Protein AF-A0A2N9LYS6-F1 (afdb_monomer)

Structure (mmCIF, N/CA/C/O backbone):
data_AF-A0A2N9LYS6-F1
#
_entry.id   AF-A0A2N9LYS6-F1
#
loop_
_atom_site.group_PDB
_atom_site.id
_atom_site.type_symbol
_atom_site.label_atom_id
_atom_site.label_alt_id
_atom_site.label_comp_id
_atom_site.label_asym_id
_atom_sit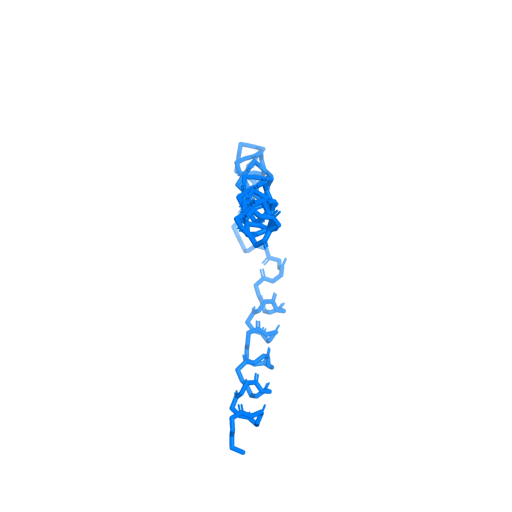e.label_entity_id
_atom_site.label_seq_id
_atom_site.pdbx_PDB_ins_code
_atom_site.Cartn_x
_atom_site.Cartn_y
_atom_site.Cartn_z
_atom_site.occupancy
_atom_site.B_iso_or_equiv
_atom_site.auth_seq_id
_atom_site.auth_comp_id
_atom_site.auth_asym_id
_atom_site.auth_atom_id
_atom_site.pdbx_PDB_model_num
ATOM 1 N N . MET A 1 1 ? -9.265 -9.367 -25.089 1.00 61.12 1 MET A N 1
ATOM 2 C CA . MET A 1 1 ? -9.000 -10.624 -24.350 1.00 61.12 1 MET A CA 1
ATOM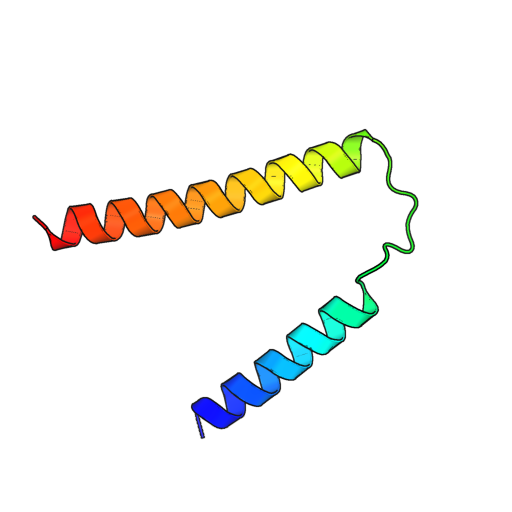 3 C C . MET A 1 1 ? -8.258 -10.405 -23.030 1.00 61.12 1 MET A C 1
ATOM 5 O O . MET A 1 1 ? -8.916 -10.394 -22.003 1.00 61.12 1 MET A O 1
ATOM 9 N N . ILE A 1 2 ? -6.933 -10.188 -23.003 1.00 69.88 2 ILE A N 1
ATOM 10 C CA . ILE A 1 2 ? -6.181 -10.053 -21.731 1.00 69.88 2 ILE A CA 1
ATOM 11 C C . ILE A 1 2 ? -6.552 -8.767 -20.965 1.00 69.88 2 ILE A C 1
ATOM 13 O O . ILE A 1 2 ? -6.811 -8.808 -19.767 1.00 69.88 2 ILE A O 1
ATOM 17 N N . SER A 1 3 ? -6.646 -7.631 -21.659 1.00 75.62 3 SER A N 1
ATOM 18 C CA . SER A 1 3 ? -7.042 -6.341 -21.070 1.00 75.62 3 SER A CA 1
ATOM 19 C C . SER A 1 3 ? -8.471 -6.337 -20.517 1.00 75.62 3 SER A C 1
ATOM 21 O O . SER A 1 3 ? -8.711 -5.780 -19.453 1.00 75.62 3 SER A O 1
ATOM 23 N N . GLU A 1 4 ? -9.410 -6.987 -21.206 1.00 78.69 4 GLU A N 1
ATOM 24 C CA . GLU A 1 4 ? -10.810 -7.115 -20.771 1.00 78.69 4 GLU A CA 1
ATOM 25 C C . GLU A 1 4 ? -10.935 -8.001 -19.529 1.00 78.69 4 GLU A C 1
ATOM 27 O O . GLU A 1 4 ? -11.653 -7.655 -18.591 1.00 78.69 4 GLU A O 1
ATOM 32 N N . PHE A 1 5 ? 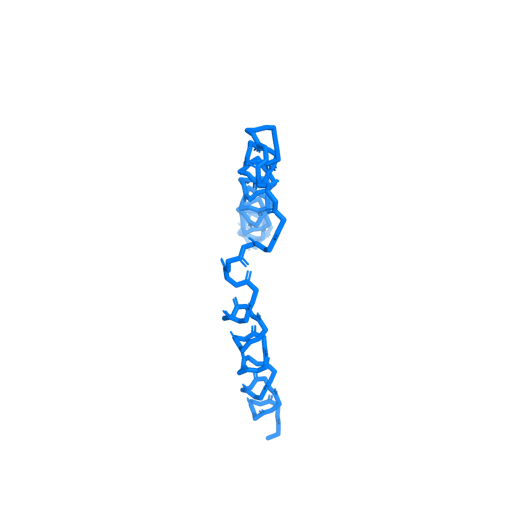-10.177 -9.101 -19.478 1.00 77.81 5 PHE A N 1
ATOM 33 C CA . PHE A 1 5 ? -10.086 -9.947 -18.292 1.00 77.81 5 PHE A CA 1
ATOM 34 C C . PHE A 1 5 ? -9.540 -9.159 -17.093 1.00 77.81 5 PHE A C 1
ATOM 36 O O . PHE A 1 5 ? -10.167 -9.142 -16.034 1.00 77.81 5 PHE A O 1
ATOM 43 N N . PHE A 1 6 ? -8.438 -8.422 -17.266 1.00 81.44 6 PHE A N 1
ATOM 44 C CA . PHE A 1 6 ? -7.898 -7.565 -16.206 1.00 81.44 6 PHE A CA 1
ATOM 45 C C . PHE A 1 6 ? -8.844 -6.425 -15.806 1.00 81.44 6 PHE A C 1
ATOM 47 O O . PHE A 1 6 ? -8.926 -6.112 -14.621 1.00 81.44 6 PHE A O 1
ATOM 54 N N . GLY A 1 7 ? -9.593 -5.848 -16.750 1.00 84.19 7 GLY A N 1
ATOM 55 C CA . GLY A 1 7 ? -10.634 -4.857 -16.467 1.00 84.19 7 GLY A CA 1
ATOM 56 C C . GLY A 1 7 ? -11.742 -5.424 -15.579 1.00 84.19 7 GLY A C 1
ATOM 57 O O . GLY A 1 7 ? -12.023 -4.875 -14.516 1.00 84.19 7 GLY A O 1
ATOM 58 N N . SER A 1 8 ? -12.296 -6.582 -15.950 1.00 86.94 8 SER A N 1
ATOM 59 C CA . SER A 1 8 ? -13.334 -7.258 -15.157 1.00 86.94 8 SER A CA 1
ATOM 60 C C . SER A 1 8 ? -12.847 -7.681 -13.763 1.00 86.94 8 SER A C 1
ATOM 62 O O . SER A 1 8 ? -13.572 -7.530 -12.778 1.00 86.94 8 SER A O 1
ATOM 64 N N . ALA A 1 9 ? -11.598 -8.146 -13.652 1.00 87.56 9 ALA A N 1
ATOM 65 C CA . ALA A 1 9 ? -10.989 -8.498 -12.374 1.00 87.56 9 ALA A CA 1
ATOM 66 C C . ALA A 1 9 ? -10.769 -7.258 -11.496 1.00 87.56 9 ALA A C 1
ATOM 68 O O . ALA A 1 9 ? -11.020 -7.299 -10.291 1.00 87.56 9 ALA A O 1
ATOM 69 N N . TRP A 1 10 ? -10.344 -6.142 -12.093 1.00 90.62 10 TRP A N 1
ATOM 70 C CA . TRP A 1 10 ? -10.174 -4.874 -11.390 1.00 90.62 10 TRP A CA 1
ATOM 71 C C . TRP A 1 10 ? -11.495 -4.353 -10.825 1.00 90.62 10 TRP A C 1
ATOM 73 O O . TRP A 1 10 ? -11.554 -3.963 -9.656 1.00 90.62 10 TRP A O 1
ATOM 83 N N . ASP A 1 11 ? -12.566 -4.402 -11.615 1.00 91.50 11 ASP A N 1
ATOM 84 C CA . ASP A 1 11 ? -13.894 -3.993 -11.164 1.00 91.50 11 ASP A CA 1
ATOM 85 C C . ASP A 1 11 ? -14.422 -4.890 -10.038 1.00 91.50 11 ASP A C 1
ATOM 87 O O . ASP A 1 11 ? -14.940 -4.373 -9.044 1.00 91.50 11 ASP A O 1
ATOM 91 N N . ALA A 1 12 ? -14.212 -6.207 -10.124 1.00 91.75 12 ALA A N 1
ATOM 92 C CA . ALA A 1 12 ? -14.579 -7.145 -9.063 1.00 91.75 12 ALA A CA 1
ATOM 93 C C . ALA A 1 12 ? -13.809 -6.876 -7.757 1.00 91.75 12 ALA A C 1
ATOM 95 O O . ALA A 1 12 ? -14.406 -6.790 -6.681 1.00 91.75 12 ALA A O 1
ATOM 96 N N . VAL A 1 13 ? -12.489 -6.674 -7.836 1.00 90.75 13 VAL A N 1
ATOM 97 C CA . VAL A 1 13 ? -11.660 -6.319 -6.670 1.00 90.75 13 VAL A CA 1
ATOM 98 C C . VAL A 1 13 ? -12.105 -4.983 -6.074 1.00 90.75 13 VAL A C 1
ATOM 100 O O . VAL A 1 13 ? -12.184 -4.839 -4.848 1.00 90.75 13 VAL A O 1
ATOM 103 N N . ARG A 1 14 ? -12.430 -4.000 -6.920 1.00 91.69 14 ARG A N 1
ATOM 104 C CA . ARG A 1 14 ? -12.931 -2.695 -6.478 1.00 91.69 14 ARG A CA 1
ATOM 105 C C . ARG A 1 14 ? -14.262 -2.825 -5.746 1.00 91.69 14 ARG A C 1
ATOM 107 O O . ARG A 1 14 ? -14.436 -2.168 -4.717 1.00 91.69 14 ARG A O 1
ATOM 114 N N . ASP A 1 15 ? -15.174 -3.651 -6.245 1.00 94.44 15 ASP A N 1
ATOM 115 C CA . ASP A 1 15 ? -16.480 -3.864 -5.624 1.00 94.44 15 ASP A CA 1
ATOM 116 C C . ASP A 1 15 ? -16.356 -4.547 -4.254 1.00 94.44 15 ASP A C 1
ATOM 118 O O . ASP A 1 15 ? -16.897 -4.055 -3.259 1.00 94.44 15 ASP A O 1
ATOM 122 N N . ILE A 1 16 ? -15.522 -5.588 -4.160 1.00 89.94 16 ILE A N 1
ATOM 123 C CA . ILE A 1 16 ? -15.191 -6.252 -2.891 1.00 89.94 16 ILE A CA 1
ATOM 124 C C . ILE A 1 16 ? -14.633 -5.232 -1.890 1.00 89.94 16 ILE A C 1
ATOM 126 O O . ILE A 1 16 ? -15.154 -5.089 -0.781 1.00 89.94 16 ILE A O 1
ATOM 130 N N . ASN A 1 17 ? -13.623 -4.455 -2.286 1.00 90.19 17 ASN A N 1
ATOM 131 C CA . ASN A 1 17 ? -13.027 -3.446 -1.408 1.00 90.19 17 ASN A CA 1
ATOM 132 C C . ASN A 1 17 ? -14.034 -2.377 -0.971 1.00 90.19 17 ASN A C 1
ATOM 134 O O . ASN A 1 17 ? -13.973 -1.891 0.160 1.00 90.19 17 ASN A O 1
ATOM 138 N N . ARG A 1 18 ? -14.980 -2.011 -1.840 1.00 91.12 18 ARG A N 1
ATOM 139 C CA . ARG A 1 18 ? -16.041 -1.060 -1.502 1.00 91.12 18 ARG A CA 1
ATOM 140 C C . ARG A 1 18 ? -16.991 -1.645 -0.460 1.00 91.12 18 ARG A C 1
ATOM 142 O O . ARG A 1 18 ? -17.338 -0.939 0.489 1.00 91.12 18 ARG A O 1
ATOM 149 N N . ARG A 1 19 ? -17.355 -2.922 -0.600 1.00 88.94 19 ARG A N 1
ATOM 150 C CA . ARG A 1 19 ? -18.249 -3.643 0.316 1.00 88.94 19 ARG A CA 1
ATOM 151 C C . ARG A 1 19 ? -17.649 -3.819 1.711 1.00 88.94 19 ARG A C 1
ATOM 153 O O . ARG A 1 19 ? -18.357 -3.641 2.695 1.00 88.94 19 ARG A O 1
ATOM 160 N N . TYR A 1 20 ? -16.347 -4.087 1.802 1.00 85.62 20 TYR A N 1
ATOM 161 C CA . TYR A 1 20 ? -15.635 -4.291 3.073 1.00 85.62 20 TYR A CA 1
ATOM 162 C C . TYR A 1 20 ? -14.893 -3.045 3.581 1.00 85.62 20 TYR A C 1
ATOM 164 O O . TYR A 1 20 ? -14.100 -3.128 4.519 1.00 85.62 20 TYR A O 1
ATOM 172 N N . LYS A 1 21 ? -15.163 -1.864 3.004 1.00 84.38 21 LYS A N 1
ATOM 173 C CA . LYS A 1 21 ? -14.503 -0.602 3.383 1.00 84.38 21 LYS A CA 1
ATOM 174 C C . LYS A 1 21 ? -14.695 -0.249 4.861 1.00 84.38 21 LYS A C 1
ATOM 176 O O . LYS A 1 21 ? -13.828 0.390 5.455 1.00 84.38 21 LYS A O 1
ATOM 181 N N . ARG A 1 22 ? -15.841 -0.611 5.445 1.00 83.94 22 ARG A N 1
ATOM 182 C CA . ARG A 1 22 ? -16.108 -0.435 6.876 1.00 83.94 22 ARG A CA 1
ATOM 183 C C . ARG A 1 22 ? -16.024 -1.798 7.565 1.00 83.94 22 ARG A C 1
ATOM 185 O O . ARG A 1 22 ? -16.809 -2.677 7.222 1.00 83.94 22 ARG A O 1
ATOM 192 N N . PRO A 1 23 ? -15.103 -1.989 8.521 1.00 81.25 23 PRO A N 1
ATOM 193 C CA . PRO A 1 23 ? -15.021 -3.241 9.256 1.00 81.25 23 PRO A CA 1
ATOM 194 C C . PRO A 1 23 ? -16.294 -3.426 10.088 1.00 81.25 23 PRO A C 1
ATOM 196 O O . PRO A 1 23 ? -16.653 -2.562 10.885 1.00 81.25 23 PRO A O 1
ATOM 199 N N . HIS A 1 24 ? -16.976 -4.558 9.908 1.00 80.62 24 HIS A N 1
ATOM 200 C CA . HIS A 1 24 ? -18.133 -4.932 10.732 1.00 80.62 24 HIS A CA 1
ATOM 201 C C . HIS A 1 24 ? -17.728 -5.366 12.153 1.00 80.62 24 HIS A C 1
ATOM 203 O O . HIS A 1 24 ? -18.569 -5.445 13.042 1.00 80.62 24 HIS A O 1
ATOM 209 N N . ILE A 1 25 ? -16.439 -5.645 12.369 1.00 79.94 25 ILE A N 1
ATOM 210 C CA . ILE A 1 25 ? -15.870 -6.065 13.651 1.00 79.94 25 ILE A CA 1
ATOM 211 C C . ILE A 1 25 ? -15.260 -4.847 14.349 1.00 79.94 25 ILE A C 1
ATOM 213 O O . ILE A 1 25 ? -14.613 -4.008 13.717 1.00 79.94 25 ILE A O 1
ATOM 217 N N . LYS A 1 26 ? -15.447 -4.760 15.671 1.00 82.56 26 LYS A N 1
ATOM 218 C CA . LYS A 1 26 ? -14.900 -3.684 16.501 1.00 82.56 26 LYS A CA 1
ATOM 219 C C . LYS A 1 26 ? -13.368 -3.706 16.431 1.00 82.56 26 LYS A C 1
ATOM 221 O O . LYS A 1 26 ? -12.729 -4.649 16.889 1.00 82.56 26 LYS A O 1
ATOM 226 N N . MET A 1 27 ? -12.787 -2.661 15.849 1.00 88.00 27 MET A N 1
ATOM 227 C CA . MET A 1 27 ? -11.338 -2.477 15.781 1.00 88.00 27 MET A CA 1
ATOM 228 C C . MET A 1 27 ? -10.801 -2.158 17.179 1.00 88.00 27 MET A C 1
ATOM 230 O O . MET A 1 27 ? -11.161 -1.136 17.763 1.00 88.00 27 MET A O 1
ATOM 234 N N . THR A 1 28 ? -9.939 -3.018 17.721 1.00 93.19 28 THR A N 1
ATOM 235 C CA . THR A 1 28 ? -9.169 -2.678 18.923 1.00 93.19 28 THR A CA 1
ATOM 236 C C . THR A 1 28 ? -7.940 -1.848 18.532 1.00 93.19 28 THR A C 1
ATOM 238 O O . THR A 1 28 ? -7.460 -1.961 17.398 1.00 93.19 28 THR A O 1
ATOM 241 N N . PRO A 1 29 ? -7.385 -1.032 19.446 1.00 91.94 29 PRO A N 1
ATOM 242 C CA . PRO A 1 29 ? -6.167 -0.265 19.174 1.00 91.94 29 PRO A CA 1
ATOM 243 C C . PRO A 1 29 ? -4.993 -1.138 18.703 1.00 91.94 29 PRO A C 1
ATOM 245 O O . PRO A 1 29 ? -4.247 -0.741 17.811 1.00 91.94 29 PRO A O 1
ATOM 248 N N . ALA A 1 30 ? -4.873 -2.357 19.240 1.00 93.62 30 ALA A N 1
ATOM 249 C CA . ALA A 1 30 ? -3.853 -3.318 18.831 1.00 93.62 30 ALA A CA 1
ATOM 250 C C . ALA A 1 30 ? -4.022 -3.755 17.367 1.00 93.62 30 ALA A C 1
ATOM 252 O O . ALA A 1 30 ? -3.057 -3.741 16.610 1.00 93.62 30 ALA A O 1
ATOM 253 N N . VAL A 1 31 ? -5.248 -4.077 16.937 1.00 90.81 31 VAL A N 1
ATOM 254 C CA . VAL A 1 31 ? -5.529 -4.488 15.550 1.00 90.81 31 VAL A CA 1
ATOM 255 C C . VAL A 1 31 ? -5.245 -3.349 14.571 1.00 90.81 31 VAL A C 1
ATOM 257 O O . VAL A 1 31 ? -4.650 -3.584 13.522 1.00 90.81 31 VAL A O 1
ATOM 260 N N . LEU A 1 32 ? -5.609 -2.112 14.925 1.00 90.69 32 LEU A N 1
ATOM 261 C CA . LEU A 1 32 ? -5.287 -0.918 14.135 1.00 90.69 32 LEU A CA 1
ATOM 262 C C . LEU A 1 32 ? -3.774 -0.744 13.960 1.00 90.69 32 LEU A C 1
ATOM 264 O O . LEU A 1 32 ? -3.311 -0.507 12.843 1.00 90.69 32 LEU A O 1
ATOM 268 N N . PHE A 1 33 ? -3.009 -0.908 15.042 1.00 95.69 33 PHE A N 1
ATOM 269 C CA . PHE A 1 33 ? -1.551 -0.841 14.996 1.00 95.69 33 PHE A CA 1
ATOM 270 C C . PHE A 1 33 ? -0.956 -1.957 14.129 1.00 95.69 33 PHE A C 1
ATOM 272 O O . PHE A 1 33 ? -0.154 -1.676 13.239 1.00 95.69 33 PHE A O 1
ATOM 279 N N . SER A 1 34 ? -1.391 -3.206 14.321 1.00 95.50 34 SER A N 1
ATOM 280 C CA . SER A 1 34 ? -0.941 -4.346 13.515 1.00 95.50 34 SER A CA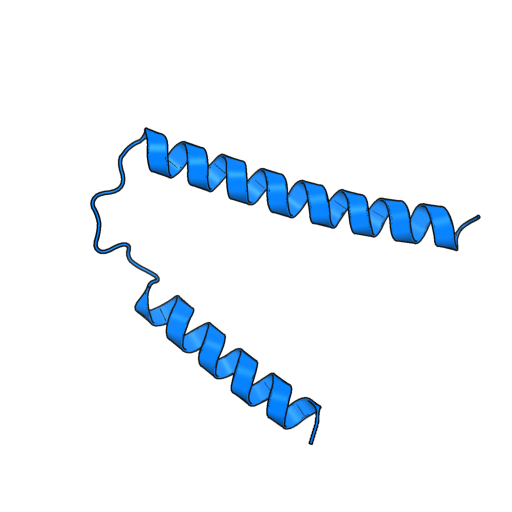 1
ATOM 281 C C . SER A 1 34 ? -1.256 -4.165 12.030 1.00 95.50 34 SER A C 1
ATOM 283 O O . SER A 1 34 ? -0.399 -4.445 11.195 1.00 95.50 34 SER A O 1
ATOM 285 N N . LEU A 1 35 ? -2.442 -3.649 11.681 1.00 92.62 35 LEU A N 1
ATOM 286 C CA . LEU A 1 35 ? -2.785 -3.318 10.293 1.00 92.62 35 LEU A CA 1
ATOM 287 C C . LEU A 1 35 ? -1.885 -2.212 9.730 1.00 92.62 35 LEU A C 1
ATOM 289 O O . LEU A 1 35 ? -1.457 -2.300 8.578 1.00 92.62 35 LEU A O 1
ATOM 293 N N . GLY A 1 36 ? -1.595 -1.181 10.526 1.00 95.12 36 GLY A N 1
ATOM 294 C CA . GLY A 1 36 ? -0.677 -0.109 10.145 1.00 95.12 36 GLY A CA 1
ATOM 295 C C . GLY A 1 36 ? 0.729 -0.635 9.857 1.00 95.12 36 GLY A C 1
ATOM 296 O O . GLY A 1 36 ? 1.289 -0.355 8.796 1.00 95.12 36 GLY A O 1
ATOM 297 N N . LEU A 1 37 ? 1.25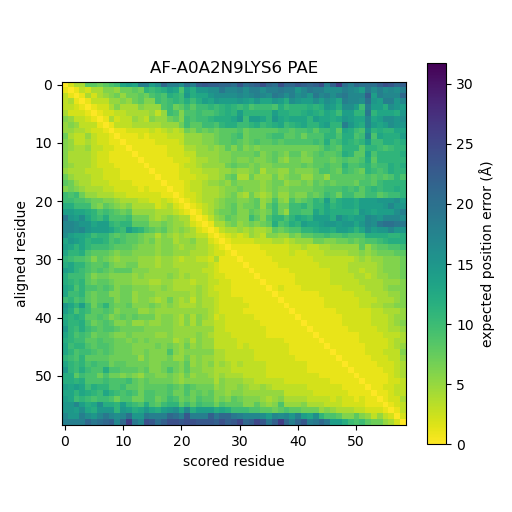9 -1.463 10.759 1.00 97.44 37 LEU A N 1
ATOM 298 C CA . LEU A 1 37 ? 2.568 -2.094 10.613 1.00 97.44 37 LEU A CA 1
ATOM 299 C C . LEU A 1 37 ? 2.614 -3.023 9.396 1.00 97.44 37 LEU A C 1
ATOM 301 O O . LEU A 1 37 ? 3.558 -2.956 8.612 1.00 97.44 37 LEU A O 1
ATOM 305 N N . LEU A 1 38 ? 1.577 -3.843 9.197 1.00 96.38 38 LEU A N 1
ATOM 306 C CA . LEU A 1 38 ? 1.469 -4.723 8.036 1.00 96.38 38 LEU A CA 1
ATOM 307 C C . LEU A 1 38 ? 1.490 -3.919 6.732 1.00 96.38 38 LEU A C 1
ATOM 309 O O . LEU A 1 38 ? 2.204 -4.268 5.794 1.00 96.38 38 LEU A O 1
ATOM 313 N N . ARG A 1 39 ? 0.745 -2.812 6.672 1.00 95.62 39 ARG A N 1
ATOM 314 C CA . ARG A 1 39 ? 0.721 -1.944 5.491 1.00 95.62 39 ARG A CA 1
ATOM 315 C C . ARG A 1 39 ? 2.088 -1.320 5.219 1.00 95.62 39 ARG A C 1
ATOM 317 O O . ARG A 1 39 ? 2.512 -1.289 4.066 1.00 95.62 39 ARG A O 1
ATOM 324 N N . PHE A 1 40 ? 2.779 -0.858 6.259 1.00 98.12 40 PHE A N 1
ATOM 325 C CA . PHE A 1 40 ? 4.139 -0.335 6.136 1.00 98.12 40 PHE A CA 1
ATOM 326 C C . PHE A 1 40 ? 5.114 -1.406 5.636 1.00 98.12 40 PHE A C 1
ATOM 328 O O . PHE A 1 40 ? 5.862 -1.163 4.693 1.00 98.12 40 PHE A O 1
ATOM 335 N N . TYR A 1 41 ? 5.054 -2.609 6.208 1.00 97.56 41 TYR A N 1
ATOM 336 C CA . TYR A 1 41 ? 5.883 -3.742 5.807 1.00 97.56 41 TYR A CA 1
ATOM 337 C C . TYR A 1 41 ? 5.697 -4.104 4.327 1.00 97.56 41 TYR A C 1
ATOM 339 O O . TYR A 1 41 ? 6.678 -4.284 3.607 1.00 97.56 41 TYR A O 1
ATOM 347 N N . LEU A 1 42 ? 4.451 -4.145 3.846 1.00 97.56 42 LEU A N 1
ATOM 348 C CA . LEU A 1 42 ? 4.162 -4.421 2.437 1.00 97.56 42 LEU A CA 1
ATOM 349 C C . LEU A 1 42 ? 4.734 -3.339 1.509 1.00 97.56 42 LEU A C 1
ATOM 351 O O . LEU A 1 42 ? 5.347 -3.669 0.495 1.00 97.56 42 LEU A O 1
ATOM 355 N N . LEU A 1 43 ? 4.587 -2.058 1.860 1.00 97.44 43 LEU A N 1
ATOM 356 C CA . LEU A 1 43 ? 5.177 -0.958 1.086 1.00 97.44 43 LEU A CA 1
ATOM 357 C C . LEU A 1 43 ? 6.706 -1.030 1.074 1.00 97.44 43 LEU A C 1
ATOM 359 O O . LEU A 1 43 ? 7.325 -0.829 0.029 1.00 97.44 43 LEU A O 1
ATOM 363 N N . PHE A 1 44 ? 7.308 -1.362 2.214 1.00 98.00 44 PHE A N 1
ATOM 364 C CA . PHE A 1 44 ? 8.748 -1.540 2.338 1.00 98.00 44 PHE A CA 1
ATOM 365 C C . PHE A 1 44 ? 9.260 -2.680 1.451 1.00 98.00 44 PHE A C 1
ATOM 367 O O . PHE A 1 44 ? 10.228 -2.492 0.717 1.00 98.00 44 PHE A O 1
ATOM 374 N N . LEU A 1 45 ? 8.580 -3.832 1.445 1.00 97.94 45 LEU A N 1
ATOM 375 C CA . LEU A 1 45 ? 8.917 -4.953 0.564 1.00 97.94 45 LEU A CA 1
ATOM 376 C C . LEU A 1 45 ? 8.842 -4.579 -0.917 1.00 97.94 45 LEU A C 1
ATOM 378 O O . LEU A 1 45 ? 9.753 -4.910 -1.673 1.00 97.94 45 LEU A O 1
ATOM 382 N N . VAL A 1 46 ? 7.786 -3.879 -1.339 1.00 97.75 46 VAL A N 1
ATOM 383 C CA . VAL A 1 46 ? 7.667 -3.409 -2.728 1.00 97.75 46 VAL A CA 1
ATOM 384 C C . VAL A 1 46 ? 8.801 -2.438 -3.060 1.00 97.75 46 VAL A C 1
ATOM 386 O O . VAL A 1 46 ? 9.422 -2.568 -4.113 1.00 97.75 46 VAL A O 1
ATOM 389 N N . GLY A 1 47 ? 9.132 -1.518 -2.151 1.00 97.75 47 GLY A N 1
ATOM 390 C CA . GLY A 1 47 ? 10.272 -0.614 -2.304 1.00 97.75 47 GLY A CA 1
ATOM 391 C C . GLY A 1 47 ? 11.599 -1.358 -2.462 1.00 97.75 47 GLY A C 1
ATOM 392 O O . GLY A 1 47 ? 12.364 -1.056 -3.377 1.00 97.75 47 GLY A O 1
ATOM 393 N N . LEU A 1 48 ? 11.846 -2.377 -1.633 1.00 97.56 48 LEU A N 1
ATOM 394 C CA . LEU A 1 48 ? 13.021 -3.242 -1.754 1.00 97.56 48 LEU A CA 1
ATOM 395 C C . LEU A 1 48 ? 13.053 -3.992 -3.083 1.00 97.56 48 LEU A C 1
ATOM 397 O O . LEU A 1 48 ? 14.120 -4.114 -3.680 1.00 97.56 48 LEU A O 1
ATOM 401 N N . LEU A 1 49 ? 11.908 -4.491 -3.548 1.00 97.31 49 LEU A N 1
ATOM 402 C CA . LEU A 1 49 ? 11.815 -5.207 -4.814 1.00 97.31 49 LEU A CA 1
ATOM 403 C C . LEU A 1 49 ? 12.176 -4.288 -5.983 1.00 97.31 49 LEU A C 1
ATOM 405 O O . LEU A 1 49 ? 12.995 -4.661 -6.817 1.00 97.31 49 LEU A O 1
ATOM 40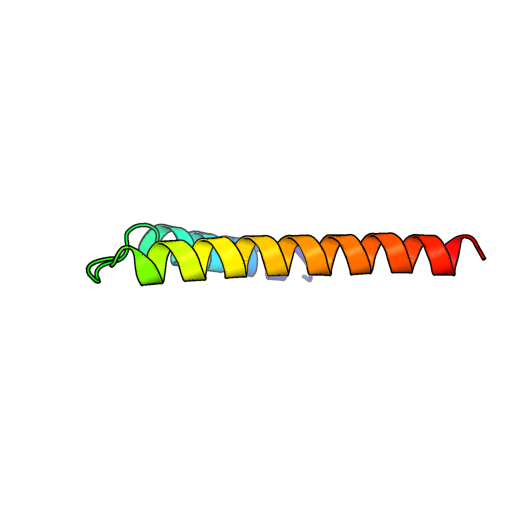9 N N . VAL A 1 50 ? 11.622 -3.075 -6.003 1.00 97.12 50 VAL A N 1
ATOM 410 C CA . VAL A 1 50 ? 11.924 -2.055 -7.016 1.00 97.12 50 VAL A CA 1
ATOM 411 C C . VAL A 1 50 ? 13.397 -1.655 -6.953 1.00 97.12 50 VAL A C 1
ATOM 413 O O . VAL A 1 50 ? 14.087 -1.686 -7.971 1.00 97.12 50 VAL A O 1
ATOM 416 N N . TRP A 1 51 ? 13.908 -1.341 -5.761 1.00 96.75 51 TRP A N 1
ATOM 417 C CA . TRP A 1 51 ? 15.312 -0.981 -5.566 1.00 96.75 51 TRP A CA 1
ATOM 418 C C . TRP A 1 51 ? 16.250 -2.089 -6.046 1.00 96.75 51 TRP A C 1
ATOM 420 O O . TRP A 1 51 ? 17.193 -1.830 -6.794 1.00 96.75 51 TRP A O 1
ATOM 430 N N . LYS A 1 52 ? 15.965 -3.340 -5.673 1.00 95.31 52 LYS A N 1
ATOM 431 C CA . LYS A 1 52 ? 16.769 -4.490 -6.079 1.00 95.31 52 LYS A CA 1
ATOM 432 C C . LYS A 1 52 ? 16.675 -4.750 -7.578 1.00 95.31 52 LYS A C 1
ATOM 434 O O . LYS A 1 52 ? 17.692 -5.063 -8.185 1.00 95.31 52 LYS A O 1
ATOM 439 N N . PHE A 1 53 ? 15.498 -4.586 -8.175 1.00 95.94 53 PHE A N 1
ATOM 440 C CA . PHE A 1 53 ? 15.311 -4.712 -9.617 1.00 95.94 53 PHE A CA 1
ATOM 441 C C . PHE A 1 53 ? 16.195 -3.717 -10.376 1.00 95.94 53 PHE A C 1
ATOM 443 O O . PHE A 1 53 ? 16.972 -4.127 -11.235 1.00 95.94 53 PHE A O 1
ATOM 450 N N . PHE A 1 54 ? 16.170 -2.437 -9.995 1.00 96.12 54 PHE A N 1
ATOM 451 C CA . PHE A 1 54 ? 17.052 -1.429 -10.590 1.00 96.12 54 PHE A CA 1
ATOM 452 C C . PHE A 1 54 ? 18.529 -1.693 -10.298 1.00 96.12 54 PHE A C 1
ATOM 454 O O . PHE A 1 54 ? 19.358 -1.546 -11.187 1.00 96.12 54 PHE A O 1
ATOM 461 N N . SER A 1 55 ? 18.872 -2.127 -9.084 1.00 93.75 55 SER A N 1
ATOM 462 C CA . SER A 1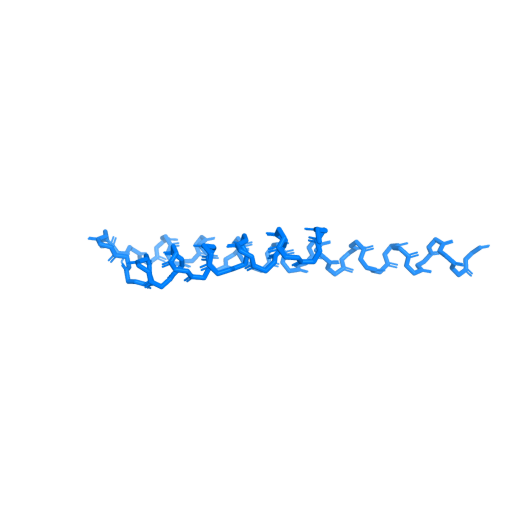 55 ? 20.256 -2.453 -8.737 1.00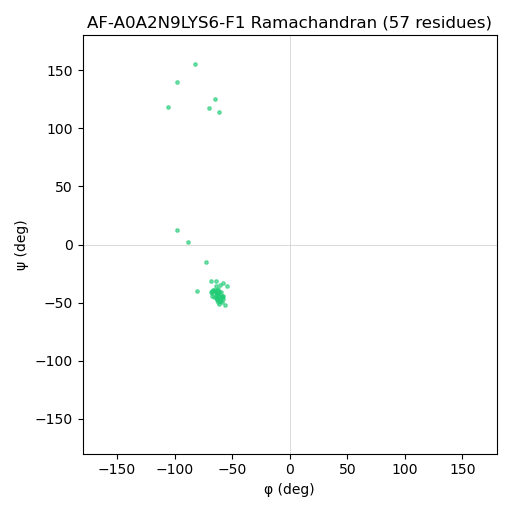 93.75 55 SER A CA 1
ATOM 463 C C . SER A 1 55 ? 20.814 -3.633 -9.535 1.00 93.75 55 SER A C 1
ATOM 465 O O . SER A 1 55 ? 22.024 -3.675 -9.735 1.00 93.75 55 SER A O 1
ATOM 467 N N . VAL A 1 56 ? 19.982 -4.601 -9.928 1.00 93.50 56 VAL A N 1
ATOM 468 C CA . VAL A 1 56 ? 20.394 -5.725 -10.781 1.00 93.50 56 VAL A CA 1
ATOM 469 C C . VAL A 1 56 ? 20.441 -5.300 -12.244 1.00 93.50 56 VAL A C 1
ATOM 471 O O . VAL A 1 56 ? 21.368 -5.682 -12.937 1.00 93.50 56 VAL A O 1
ATOM 474 N N . LEU A 1 57 ? 19.481 -4.495 -12.705 1.00 91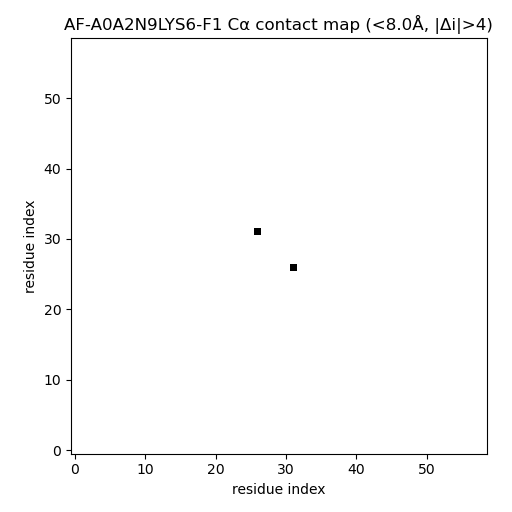.50 57 LEU A N 1
ATOM 475 C CA . LEU A 1 57 ? 19.421 -4.026 -14.092 1.00 91.50 57 LEU A CA 1
ATOM 476 C C . LEU A 1 57 ? 20.556 -3.051 -14.451 1.00 91.50 57 LEU A C 1
ATOM 478 O O . LEU A 1 57 ? 20.967 -2.986 -15.602 1.00 91.50 57 LEU A O 1
ATOM 482 N N . HIS A 1 58 ? 21.028 -2.263 -13.482 1.00 71.56 58 HIS A N 1
ATOM 483 C CA . HIS A 1 58 ? 22.087 -1.268 -13.680 1.00 71.56 58 HIS A CA 1
ATOM 484 C C . HIS A 1 58 ? 23.504 -1.843 -13.489 1.00 71.56 58 HIS A C 1
ATOM 486 O O . HIS A 1 58 ? 24.478 -1.093 -13.542 1.00 71.56 58 HIS A O 1
ATOM 492 N N . LYS A 1 59 ? 23.610 -3.148 -13.222 1.00 53.31 59 LYS A N 1
ATOM 493 C CA . LYS A 1 59 ? 24.857 -3.903 -13.072 1.00 53.31 59 LYS A CA 1
ATOM 494 C C . LYS A 1 59 ? 25.091 -4.765 -14.303 1.00 53.31 59 LYS A C 1
ATOM 496 O O . LYS A 1 59 ? 26.279 -4.931 -14.647 1.00 53.31 59 LYS A O 1
#

Mean predicted aligned error: 6.85 Å

Foldseek 3Di:
DVVVVVVVVVVVVVVVCVVPVDPPDDDDPVNVVVVVVVVVVVVVVVVVVVVVVVVVVVD

pLDDT: mean 89.34, std 9.22, range [53.31, 98.12]

Organism: NCBI:txid2043161

Sequence (59 aa):
MISEFFGSAWDAVRDINRRYKRPHIKMTPAVLFSLGLLRFYLLFLVGLLVWKFFSVLHK

Solvent-accessible surface area (backbone atoms only — not comparable to full-atom values): 3472 Å² total; per-residue (Å²): 108,73,67,56,50,52,49,55,50,49,53,50,53,50,49,52,51,62,72,58,66,63,71,91,62,88,80,47,75,64,56,54,50,52,52,52,51,51,54,50,51,52,54,50,50,52,50,50,50,54,52,49,50,52,60,57,73,78,102

Secondary structure (DSSP, 8-state):
-HHHHHHHHHHHHHHHHHHTSS-SS---HHHHHHHHHHHHHHHHHHHHHHHHHHHHHT-

Radius of gyration: 17.2 Å; Cα contacts (8 Å, |Δi|>4): 1; chains: 1; bounding box: 43×10×44 Å